Protein AF-A0A944G3S8-F1 (afdb_monomer)

Mean predicted aligned error: 9.96 Å

Radius of gyration: 27.99 Å; Cα contacts (8 Å, |Δi|>4): 50; chains: 1; bounding box: 45×20×80 Å

Foldseek 3Di:
DVVVVVVVVVVVVVVVVVVPDDDDDPDDPFDPDDFDKDKDWDDDPPDPDIDIDIWTAADDDDDPVVLVVPPNRTHD

Sequence (76 aa):
MKNRFEISGLVLLLSVLFCMTSCEVEFDPNEDWKSVTVIYGVLDQDSDTTFLRIQKGFLGSGNYIEFAKERDSIYY

Secondary structure (DSSP, 8-state):
-HHHHHHHHHHHHHHHHHTT--------SPPPP---EEEEE---TT-S---EEEEE----SS-HHHHTT-HHHH--

Solvent-accessible surface area (backbone atoms only — not comparable to full-atom values): 5096 Å² total; per-residue (Å²): 114,70,68,62,55,55,51,52,52,52,54,51,53,54,52,57,59,56,70,70,67,76,86,83,79,92,74,73,93,62,74,83,88,62,96,40,83,40,77,50,66,67,86,56,95,91,51,96,74,74,63,73,48,78,28,38,52,71,81,67,99,66,62,67,75,64,49,69,70,41,62,75,46,41,43,127

pLDDT: mean 86.05, std 7.63, range [56.84, 96.38]

Structure (mmCIF, N/CA/C/O backbone):
data_AF-A0A944G3S8-F1
#
_entry.id   AF-A0A944G3S8-F1
#
loop_
_atom_site.group_PDB
_atom_site.id
_atom_site.type_symbol
_atom_site.label_atom_id
_atom_site.label_alt_id
_atom_site.label_comp_id
_atom_site.label_asym_id
_atom_site.label_entity_id
_atom_site.label_seq_id
_atom_site.pdbx_PDB_ins_code
_atom_site.Cartn_x
_atom_site.Cartn_y
_atom_site.Cartn_z
_atom_site.occupancy
_atom_site.B_iso_or_equiv
_atom_site.auth_seq_id
_atom_site.auth_comp_id
_atom_site.auth_asym_id
_atom_site.auth_atom_id
_atom_site.pdbx_PDB_model_num
ATOM 1 N N . MET A 1 1 ? 12.085 -6.112 -65.070 1.00 56.84 1 MET A N 1
ATOM 2 C CA . MET A 1 1 ? 11.989 -7.115 -63.980 1.00 56.84 1 MET A CA 1
ATOM 3 C C . MET A 1 1 ? 12.993 -6.883 -62.846 1.00 56.84 1 MET A C 1
ATOM 5 O O . MET A 1 1 ? 12.560 -6.963 -61.708 1.00 56.84 1 MET A O 1
ATOM 9 N N . LYS A 1 2 ? 14.261 -6.511 -63.110 1.00 60.84 2 LYS A N 1
ATOM 10 C CA . LYS A 1 2 ? 15.283 -6.190 -62.080 1.00 60.84 2 LYS A CA 1
ATOM 11 C C . LYS A 1 2 ? 14.811 -5.239 -60.962 1.00 60.84 2 LYS A C 1
ATOM 13 O O . LYS A 1 2 ? 14.915 -5.589 -59.797 1.00 60.84 2 LYS A O 1
ATOM 18 N N . ASN A 1 3 ? 14.174 -4.113 -61.295 1.00 62.91 3 ASN A N 1
ATOM 19 C CA . ASN A 1 3 ? 13.759 -3.125 -60.283 1.00 62.91 3 ASN A CA 1
ATOM 20 C C . ASN A 1 3 ? 12.690 -3.637 -59.302 1.00 62.91 3 ASN A C 1
ATOM 22 O O . ASN A 1 3 ? 12.629 -3.159 -58.181 1.00 62.91 3 ASN A O 1
ATOM 26 N N . ARG A 1 4 ? 11.847 -4.607 -59.684 1.00 68.25 4 ARG A N 1
ATOM 27 C CA . ARG A 1 4 ? 10.826 -5.165 -58.775 1.00 68.25 4 ARG A CA 1
ATOM 28 C C . ARG A 1 4 ? 11.454 -6.079 -57.711 1.00 68.25 4 ARG A C 1
ATOM 30 O O . ARG A 1 4 ? 10.932 -6.145 -56.606 1.00 68.25 4 ARG A O 1
ATOM 37 N N . PHE A 1 5 ? 12.571 -6.737 -58.038 1.00 69.00 5 PHE A N 1
ATOM 38 C CA . PHE A 1 5 ? 13.313 -7.623 -57.133 1.00 69.00 5 PHE A CA 1
ATOM 39 C C . PHE A 1 5 ? 14.126 -6.821 -56.101 1.00 69.00 5 PHE A C 1
ATOM 41 O O . PHE A 1 5 ? 14.065 -7.114 -54.912 1.00 69.00 5 PHE A O 1
ATOM 48 N N . GLU A 1 6 ? 14.768 -5.731 -56.537 1.00 74.88 6 GLU A N 1
ATOM 49 C CA . GLU A 1 6 ? 15.481 -4.782 -55.662 1.00 74.88 6 GLU A CA 1
ATOM 50 C C . GLU A 1 6 ? 14.531 -4.073 -54.678 1.00 74.88 6 GLU A C 1
ATOM 52 O O . GLU A 1 6 ? 14.818 -3.971 -53.486 1.00 74.88 6 GLU A O 1
ATOM 57 N N . ILE A 1 7 ? 13.351 -3.641 -55.150 1.00 83.38 7 ILE A N 1
ATOM 58 C CA . ILE A 1 7 ? 12.323 -3.025 -54.292 1.00 83.38 7 ILE A CA 1
ATOM 59 C C . ILE A 1 7 ? 11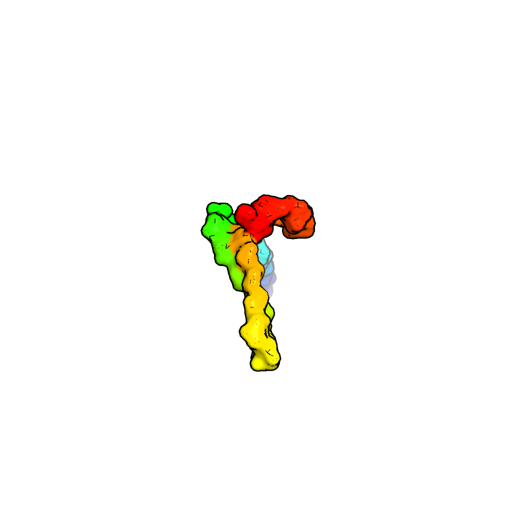.790 -4.039 -53.268 1.00 83.38 7 ILE A C 1
ATOM 61 O O . ILE A 1 7 ? 11.573 -3.680 -52.115 1.00 83.38 7 ILE A O 1
ATOM 65 N N . SER A 1 8 ? 11.619 -5.309 -53.654 1.00 85.81 8 SER A N 1
ATOM 66 C CA . SER A 1 8 ? 11.178 -6.363 -52.730 1.00 85.81 8 SER A CA 1
ATOM 67 C C . SER A 1 8 ? 12.194 -6.617 -51.611 1.00 85.81 8 SER A C 1
ATOM 69 O O . SER A 1 8 ? 11.792 -6.815 -50.467 1.00 85.81 8 SER A O 1
ATOM 71 N N . GLY A 1 9 ? 13.496 -6.584 -51.919 1.00 90.38 9 GLY A N 1
ATOM 72 C CA . GLY A 1 9 ? 14.557 -6.704 -50.914 1.00 90.38 9 GLY A CA 1
ATOM 73 C C . GLY A 1 9 ? 14.597 -5.513 -49.954 1.00 90.38 9 GLY A C 1
ATOM 74 O O . GLY A 1 9 ? 14.725 -5.696 -48.745 1.00 90.38 9 GLY A O 1
ATOM 75 N N . LEU A 1 10 ? 14.404 -4.297 -50.474 1.00 92.69 10 LEU A N 1
ATOM 76 C CA . LEU A 1 10 ? 14.359 -3.073 -49.672 1.00 92.69 10 LEU A CA 1
ATOM 77 C C . LEU A 1 10 ? 13.146 -3.031 -48.727 1.00 92.69 10 LEU A C 1
ATOM 79 O O . LEU A 1 10 ? 13.283 -2.638 -47.571 1.00 92.69 10 LEU A O 1
ATOM 83 N N . VAL A 1 11 ? 11.975 -3.488 -49.184 1.00 93.69 11 VAL A N 1
ATOM 84 C CA . VAL A 1 11 ? 10.769 -3.601 -48.343 1.00 93.69 11 VAL A CA 1
ATOM 85 C C . VAL A 1 11 ? 10.966 -4.627 -47.224 1.00 93.69 11 VAL A C 1
ATOM 87 O O . VAL A 1 11 ? 10.601 -4.356 -46.081 1.00 93.69 11 VAL A O 1
ATOM 90 N N . LEU A 1 12 ? 11.592 -5.773 -47.519 1.00 94.00 12 LEU A N 1
ATOM 91 C CA . LEU A 1 12 ? 11.903 -6.787 -46.508 1.00 94.00 12 LEU A CA 1
ATOM 92 C C . LEU A 1 12 ? 12.866 -6.234 -45.444 1.00 94.00 12 LEU A C 1
ATOM 94 O O . LEU A 1 12 ? 12.606 -6.370 -44.251 1.00 94.00 12 LEU A O 1
ATOM 98 N N . LEU A 1 13 ? 13.932 -5.548 -45.863 1.00 93.75 13 LEU A N 1
ATOM 99 C CA . LEU A 1 13 ? 14.903 -4.927 -44.958 1.00 93.75 13 LEU A CA 1
ATOM 100 C C . LEU A 1 13 ? 14.241 -3.895 -44.029 1.00 93.75 13 LEU A C 1
ATOM 102 O O . LEU A 1 13 ? 14.461 -3.919 -42.820 1.00 93.75 13 LEU A O 1
ATOM 106 N N . LEU A 1 14 ? 13.396 -3.021 -44.584 1.00 93.06 14 LEU A N 1
ATOM 107 C CA . LEU A 1 14 ? 12.656 -2.018 -43.814 1.00 93.06 14 LEU A CA 1
ATOM 108 C C . LEU A 1 14 ? 11.673 -2.654 -42.823 1.00 93.06 14 LEU A C 1
ATOM 110 O O . LEU A 1 14 ? 11.544 -2.162 -41.705 1.00 93.06 14 LEU A O 1
ATOM 114 N N . SER A 1 15 ? 11.024 -3.764 -43.193 1.00 90.88 15 SER A N 1
ATOM 115 C CA . SER A 1 15 ? 10.130 -4.489 -42.280 1.00 90.88 15 SER A CA 1
ATOM 116 C C . SER A 1 15 ? 10.875 -5.090 -41.083 1.00 90.88 15 SER A C 1
ATOM 118 O O . SER A 1 15 ? 10.414 -4.963 -39.953 1.00 90.88 15 SER A O 1
ATOM 120 N N . VAL A 1 16 ? 12.065 -5.661 -41.306 1.00 92.88 16 VAL A N 1
ATOM 121 C CA . VAL A 1 16 ? 12.895 -6.243 -40.239 1.00 92.88 16 VAL A CA 1
ATOM 122 C C . VAL A 1 16 ? 13.392 -5.162 -39.281 1.00 92.88 16 VAL A C 1
ATOM 124 O O . VAL A 1 16 ? 13.352 -5.356 -38.069 1.00 92.88 16 VAL A O 1
ATOM 127 N N . LEU A 1 1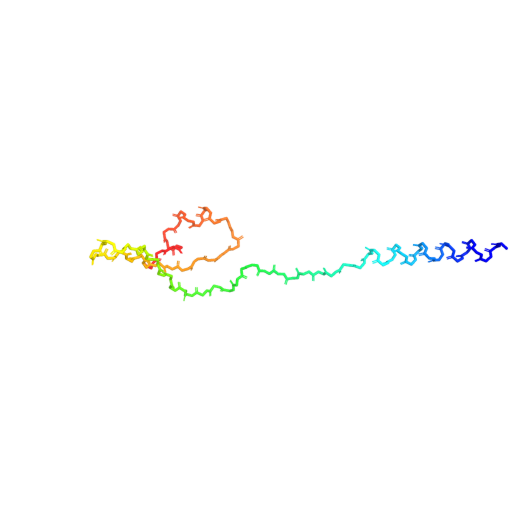7 ? 13.806 -4.006 -39.806 1.00 92.25 17 LEU A N 1
ATOM 128 C CA . LEU A 1 17 ? 14.233 -2.867 -38.988 1.00 92.25 17 LEU A CA 1
ATOM 129 C C . LEU A 1 17 ? 13.089 -2.310 -38.129 1.00 92.25 17 LEU A C 1
ATOM 131 O O . LEU A 1 17 ? 13.310 -1.967 -36.971 1.00 92.25 17 LEU A O 1
ATOM 135 N N . PHE A 1 18 ? 11.863 -2.275 -38.658 1.00 90.31 18 PHE A N 1
ATOM 136 C CA . PHE A 1 18 ? 10.686 -1.834 -37.906 1.00 90.31 18 PHE A CA 1
ATOM 137 C C . PHE A 1 18 ? 10.299 -2.817 -36.787 1.00 90.31 18 PHE A C 1
ATOM 139 O O . PHE A 1 18 ? 9.857 -2.401 -35.722 1.00 90.31 18 PHE A O 1
ATOM 146 N N . CYS A 1 19 ? 10.533 -4.121 -36.971 1.00 88.88 19 CYS A N 1
ATOM 147 C CA . CYS A 1 19 ? 10.308 -5.122 -35.922 1.00 88.88 19 CYS A CA 1
ATOM 148 C C . CYS A 1 19 ? 11.277 -5.013 -34.731 1.00 88.88 19 CYS A C 1
ATOM 150 O O . CYS A 1 19 ? 11.016 -5.626 -33.699 1.00 88.88 19 CYS A O 1
ATOM 152 N N . MET A 1 20 ? 12.378 -4.261 -34.850 1.00 86.00 20 MET A N 1
ATOM 153 C CA . MET A 1 20 ? 13.338 -4.070 -33.755 1.00 86.00 20 MET A CA 1
ATOM 154 C C . MET A 1 20 ? 13.023 -2.850 -32.878 1.00 86.00 20 MET A C 1
ATOM 156 O O . MET A 1 20 ? 13.737 -2.599 -31.911 1.00 86.00 20 MET A O 1
ATOM 160 N N . THR A 1 21 ? 11.966 -2.087 -33.182 1.00 86.94 21 THR A N 1
ATOM 161 C CA . THR A 1 21 ? 11.528 -0.975 -32.332 1.00 86.94 21 THR A CA 1
ATOM 162 C C . THR A 1 21 ? 10.508 -1.481 -31.312 1.00 86.94 21 THR A C 1
ATOM 164 O O . THR A 1 21 ? 9.376 -1.796 -31.679 1.00 86.94 21 THR A O 1
ATOM 167 N N . SER A 1 22 ? 10.882 -1.554 -30.034 1.00 84.62 22 SER A N 1
ATOM 168 C CA . SER A 1 22 ? 9.937 -1.760 -28.929 1.00 84.62 22 SER A CA 1
ATOM 169 C C . SER A 1 22 ? 9.840 -0.501 -28.079 1.00 84.62 22 SER A C 1
ATOM 171 O O . SER A 1 22 ? 10.846 0.157 -27.825 1.00 84.62 22 SER A O 1
ATOM 173 N N . CYS A 1 23 ? 8.635 -0.179 -27.617 1.00 81.50 23 CYS A N 1
ATOM 174 C CA . CYS A 1 23 ? 8.459 0.796 -26.548 1.00 81.50 23 CYS A CA 1
ATOM 175 C C . CYS A 1 23 ? 8.695 0.073 -25.216 1.00 81.50 23 CYS A C 1
ATOM 177 O O . CYS A 1 23 ? 8.021 -0.924 -24.946 1.00 81.50 23 CYS A O 1
ATOM 179 N N . GLU A 1 24 ? 9.658 0.531 -24.419 1.00 79.38 24 GLU A N 1
ATOM 180 C CA . GLU A 1 24 ? 9.814 0.061 -23.044 1.00 79.38 24 GLU A CA 1
ATOM 181 C C . GLU A 1 24 ? 8.754 0.745 -22.178 1.00 79.38 24 GLU A C 1
ATOM 183 O O . GLU A 1 24 ? 8.581 1.963 -22.229 1.00 79.38 24 GLU A O 1
ATOM 188 N N . VAL A 1 25 ? 7.992 -0.050 -21.430 1.00 80.25 25 VAL A N 1
ATOM 189 C CA . VAL A 1 25 ? 7.049 0.475 -20.444 1.00 80.25 25 VAL A CA 1
ATOM 190 C C . VAL A 1 25 ? 7.740 0.375 -19.095 1.00 80.25 25 VAL A C 1
ATOM 192 O O . VAL A 1 25 ? 7.755 -0.692 -18.485 1.00 80.25 25 VAL A O 1
ATOM 195 N N . GLU A 1 26 ? 8.322 1.482 -18.637 1.00 80.25 26 GLU A N 1
ATOM 196 C CA . GLU A 1 26 ? 8.761 1.601 -17.248 1.00 80.25 26 GLU A CA 1
ATOM 197 C C . GLU A 1 26 ? 7.512 1.717 -16.364 1.00 80.25 26 GLU A C 1
ATOM 199 O O . GLU A 1 26 ? 6.897 2.776 -16.244 1.00 80.25 26 GLU A O 1
ATOM 204 N N . PHE A 1 27 ? 7.088 0.591 -15.794 1.00 82.62 27 PHE A N 1
ATOM 205 C CA . PHE A 1 27 ? 6.009 0.532 -14.815 1.00 82.62 27 PHE A CA 1
ATOM 206 C C . PHE A 1 27 ? 6.513 -0.174 -13.562 1.00 82.62 27 PHE A C 1
ATOM 208 O O . PHE A 1 27 ? 6.756 -1.382 -13.586 1.00 82.62 27 PHE A O 1
ATOM 215 N N . ASP A 1 28 ? 6.644 0.577 -12.469 1.00 82.62 28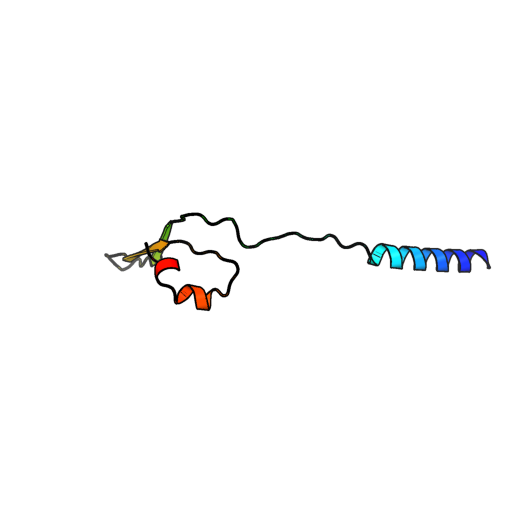 ASP A N 1
ATOM 216 C CA . ASP A 1 28 ? 6.825 -0.001 -11.142 1.00 82.62 28 ASP A CA 1
ATOM 217 C C . ASP A 1 28 ? 5.449 -0.122 -10.468 1.00 82.62 28 ASP A C 1
ATOM 219 O O . ASP A 1 28 ? 4.784 0.893 -10.242 1.00 82.62 28 ASP A O 1
ATOM 223 N N . PRO A 1 29 ? 4.976 -1.343 -10.159 1.00 79.88 29 PRO A N 1
ATOM 224 C CA . PRO A 1 29 ? 3.759 -1.517 -9.375 1.00 79.88 29 PRO A CA 1
ATOM 225 C C . PRO A 1 29 ? 3.915 -1.032 -7.927 1.00 79.88 29 PRO A C 1
ATOM 227 O O . PRO A 1 29 ? 2.909 -0.860 -7.238 1.00 79.88 29 PRO A O 1
ATOM 230 N N . ASN A 1 30 ? 5.149 -0.849 -7.451 1.00 83.44 30 ASN A N 1
ATOM 231 C CA . ASN A 1 30 ? 5.435 -0.341 -6.125 1.00 83.44 30 ASN A CA 1
ATOM 232 C C . ASN A 1 30 ? 5.686 1.165 -6.185 1.00 83.44 30 ASN A C 1
ATOM 234 O O . ASN A 1 30 ? 6.493 1.655 -6.966 1.00 83.44 30 ASN A O 1
ATOM 238 N N . GLU A 1 31 ? 4.994 1.902 -5.325 1.00 82.31 31 GLU A N 1
ATOM 239 C CA . GLU A 1 31 ? 5.305 3.301 -5.054 1.00 82.31 31 GLU A CA 1
ATOM 240 C C . GLU A 1 31 ? 6.249 3.402 -3.843 1.00 82.31 31 GLU A C 1
ATOM 242 O O . GLU A 1 31 ? 6.393 2.449 -3.068 1.00 82.31 31 GLU A O 1
ATOM 247 N N . ASP A 1 32 ? 6.853 4.576 -3.646 1.00 85.31 32 ASP A N 1
ATOM 248 C CA . ASP A 1 32 ? 7.577 4.911 -2.422 1.00 85.31 32 ASP A CA 1
ATOM 249 C C . ASP A 1 32 ? 6.743 4.608 -1.170 1.00 85.31 32 ASP A C 1
ATOM 251 O O . ASP A 1 32 ? 5.524 4.817 -1.129 1.00 85.31 32 ASP A O 1
ATOM 255 N N . TRP A 1 33 ? 7.420 4.151 -0.112 1.00 85.06 33 TRP A N 1
ATOM 256 C CA . TRP A 1 33 ? 6.753 3.790 1.133 1.00 85.06 33 TRP A CA 1
ATOM 257 C C . TRP A 1 33 ? 6.007 4.986 1.735 1.00 85.06 33 TRP A C 1
ATOM 259 O O . TRP A 1 33 ? 6.572 6.061 1.956 1.00 85.06 33 TRP A O 1
ATOM 269 N N . LYS A 1 34 ? 4.732 4.764 2.063 1.00 85.44 34 LYS A N 1
ATOM 270 C CA . LYS A 1 34 ? 3.853 5.743 2.707 1.00 85.44 34 LYS A CA 1
ATOM 271 C C . LYS A 1 34 ? 3.105 5.096 3.866 1.00 85.44 34 LYS A C 1
ATOM 273 O O . LYS A 1 34 ? 2.681 3.944 3.790 1.00 85.44 34 LYS A O 1
ATOM 278 N N . SER A 1 35 ? 2.891 5.863 4.934 1.00 88.12 35 SER A N 1
ATOM 279 C CA . SER A 1 35 ? 2.037 5.438 6.045 1.00 88.12 35 SER A CA 1
ATOM 280 C C . SER A 1 35 ? 0.570 5.588 5.646 1.00 88.12 35 SER A C 1
ATOM 282 O O . SER A 1 35 ? 0.010 6.682 5.700 1.00 88.12 35 SER A O 1
ATOM 284 N N . VAL A 1 36 ? -0.039 4.487 5.209 1.00 89.88 36 VAL A N 1
ATOM 285 C CA . VAL A 1 36 ? -1.446 4.439 4.798 1.00 89.88 36 VAL A CA 1
ATOM 286 C C . VAL A 1 36 ? -2.231 3.609 5.805 1.00 89.88 36 VAL A C 1
ATOM 288 O O . VAL A 1 36 ? -1.894 2.454 6.051 1.00 89.88 36 VAL A O 1
ATOM 291 N N . THR A 1 37 ? -3.287 4.181 6.378 1.00 91.88 37 THR A N 1
ATOM 292 C CA . THR A 1 37 ? -4.245 3.437 7.206 1.00 91.88 37 THR A CA 1
ATOM 293 C C . THR A 1 37 ? -5.281 2.771 6.313 1.00 91.88 37 THR A C 1
ATOM 295 O O . THR A 1 37 ? -5.886 3.420 5.463 1.00 91.88 37 THR A O 1
ATOM 298 N N . VAL A 1 38 ? -5.515 1.482 6.531 1.00 90.94 38 VAL A N 1
ATOM 299 C CA . VAL A 1 38 ? -6.521 0.684 5.831 1.00 90.94 38 VAL A CA 1
ATOM 300 C C . VAL A 1 38 ? -7.527 0.162 6.852 1.00 90.94 38 VAL A C 1
ATOM 302 O O . VAL A 1 38 ? -7.150 -0.420 7.871 1.00 90.94 38 VAL A O 1
ATOM 305 N N . ILE A 1 39 ? -8.815 0.380 6.583 1.00 92.62 39 ILE A N 1
ATOM 306 C CA . ILE A 1 39 ? -9.920 -0.054 7.442 1.00 92.62 39 ILE A CA 1
ATOM 307 C C . ILE A 1 39 ? -10.767 -1.054 6.662 1.00 92.62 39 ILE A C 1
ATOM 309 O O . ILE A 1 39 ? -11.323 -0.717 5.620 1.00 92.62 39 ILE A O 1
ATOM 313 N N . TYR A 1 40 ? -10.881 -2.273 7.184 1.00 91.06 40 TYR A N 1
ATOM 314 C CA . TYR A 1 40 ? -11.794 -3.291 6.671 1.00 91.06 40 TYR A CA 1
ATOM 315 C C . TYR A 1 40 ? -12.977 -3.441 7.622 1.00 91.06 40 TYR A C 1
ATOM 317 O O . TYR A 1 40 ? -12.789 -3.555 8.831 1.00 91.06 40 TYR A O 1
ATOM 325 N N . GLY A 1 41 ? -14.188 -3.480 7.080 1.00 92.31 41 GLY A N 1
ATOM 326 C CA . GLY A 1 41 ? -15.402 -3.784 7.828 1.00 92.31 41 GLY A CA 1
ATOM 327 C C . GLY A 1 41 ? -16.270 -4.730 7.018 1.00 92.31 41 GLY A C 1
ATOM 328 O O . GLY A 1 41 ? -16.459 -4.515 5.822 1.00 92.31 41 GLY A O 1
ATOM 329 N N . VAL A 1 42 ? -16.773 -5.782 7.659 1.00 90.75 42 VAL A N 1
ATOM 330 C CA . VAL A 1 42 ? -17.822 -6.621 7.073 1.00 90.75 42 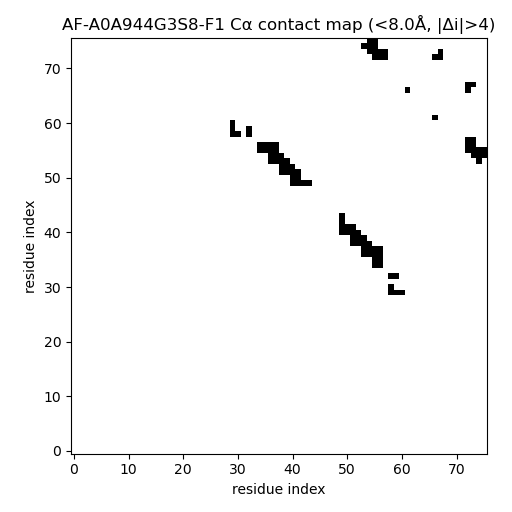VAL A CA 1
ATOM 331 C C . VAL A 1 42 ? -19.146 -6.072 7.577 1.00 90.75 42 VAL A C 1
ATOM 333 O O . VAL A 1 42 ? -19.377 -6.038 8.784 1.00 90.75 42 VAL A O 1
ATOM 336 N N . LEU A 1 43 ? -19.970 -5.591 6.650 1.00 91.75 43 LEU A N 1
ATOM 337 C CA . LEU A 1 43 ? -21.288 -5.052 6.957 1.00 91.75 43 LEU A CA 1
ATOM 338 C C . LEU A 1 43 ? -22.323 -6.165 6.810 1.00 91.75 43 LEU A C 1
ATOM 340 O O . LEU A 1 43 ? -22.428 -6.772 5.744 1.00 91.75 43 LEU A O 1
ATOM 344 N N . ASP A 1 44 ? -23.072 -6.403 7.880 1.00 92.75 44 ASP A N 1
ATOM 345 C CA . ASP A 1 44 ? -24.217 -7.306 7.916 1.00 92.75 44 ASP A CA 1
ATOM 346 C C . ASP A 1 44 ? -25.456 -6.489 8.287 1.00 92.75 44 ASP A C 1
ATOM 348 O O . ASP A 1 44 ? -25.460 -5.769 9.284 1.00 92.75 44 ASP A O 1
ATOM 352 N N . GLN A 1 45 ? -26.482 -6.572 7.447 1.00 93.31 45 GLN A N 1
ATOM 353 C CA . GLN A 1 45 ? -27.724 -5.815 7.588 1.00 93.31 45 GLN A CA 1
ATOM 354 C C . GLN A 1 45 ? -28.595 -6.303 8.753 1.00 93.31 45 GLN A C 1
ATOM 356 O O . GLN A 1 45 ? -29.417 -5.536 9.248 1.00 93.31 45 GLN A O 1
ATOM 361 N N . ASP A 1 46 ? -28.414 -7.557 9.179 1.00 96.38 46 ASP A N 1
ATOM 362 C CA . ASP A 1 46 ? -29.197 -8.176 10.251 1.00 96.38 46 ASP A CA 1
ATOM 363 C C . ASP A 1 46 ? -28.478 -8.094 11.614 1.00 96.38 46 ASP A C 1
ATOM 365 O O . ASP A 1 46 ? -29.043 -8.470 12.644 1.00 96.38 46 ASP A O 1
ATOM 369 N N . SER A 1 47 ? -27.240 -7.582 11.638 1.00 94.31 47 SER A N 1
ATOM 370 C CA . SER A 1 47 ? -26.426 -7.425 12.846 1.00 94.31 47 SER A CA 1
ATOM 371 C C . SER A 1 47 ? -26.537 -6.015 13.424 1.00 94.31 47 SER A C 1
ATOM 373 O O . SER A 1 47 ? -26.432 -5.016 12.713 1.00 94.31 47 SER A O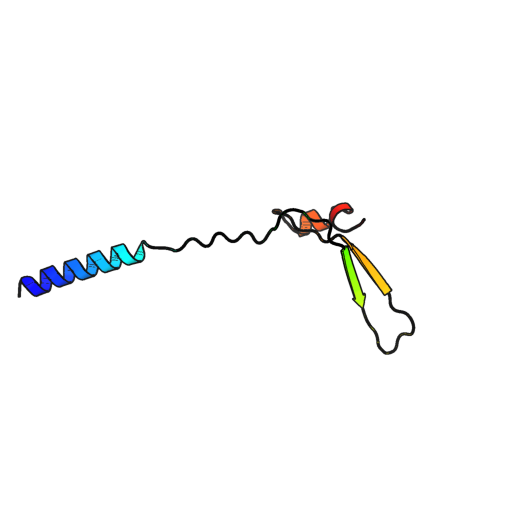 1
ATOM 375 N N . ASP A 1 48 ? -26.668 -5.919 14.747 1.00 94.44 48 ASP A N 1
ATOM 376 C CA . ASP A 1 48 ? -26.621 -4.645 15.473 1.00 94.44 48 ASP A CA 1
ATOM 377 C C . ASP A 1 48 ? -25.188 -4.111 15.654 1.00 94.44 48 ASP A C 1
ATOM 379 O O . ASP A 1 48 ? -24.980 -2.920 15.891 1.00 94.44 48 ASP A O 1
ATOM 383 N N . THR A 1 49 ? -24.193 -4.990 15.520 1.00 93.31 49 THR A N 1
ATOM 384 C CA . THR A 1 49 ? -22.789 -4.710 15.809 1.00 93.31 49 THR A CA 1
ATOM 385 C C . THR A 1 49 ? -21.935 -4.968 14.575 1.00 93.31 49 THR A C 1
ATOM 387 O O . THR A 1 49 ? -21.985 -6.038 13.967 1.00 93.31 49 THR A O 1
ATOM 390 N N . THR A 1 50 ? -21.102 -3.987 14.219 1.00 92.69 50 THR A N 1
ATOM 391 C CA . THR A 1 50 ? -20.132 -4.084 13.121 1.00 92.69 50 THR A CA 1
ATOM 392 C C . THR A 1 50 ? -18.714 -4.121 13.675 1.00 92.69 50 THR A C 1
ATOM 394 O O . THR A 1 50 ? -18.324 -3.268 14.472 1.00 92.69 50 THR A O 1
ATOM 397 N N . PHE A 1 51 ? -17.917 -5.077 13.205 1.00 92.50 51 PHE A N 1
ATOM 398 C CA . PHE A 1 51 ? -16.501 -5.168 13.544 1.00 92.50 51 PHE A CA 1
ATOM 399 C C . PHE A 1 51 ? -15.657 -4.500 12.464 1.00 92.50 51 PHE A C 1
ATOM 401 O O . PHE A 1 51 ? -15.785 -4.799 11.275 1.00 92.50 51 PHE A O 1
ATOM 408 N N . LEU A 1 52 ? -14.766 -3.610 12.899 1.00 92.50 52 LEU A N 1
ATOM 409 C CA . LEU A 1 52 ? -13.800 -2.939 12.040 1.00 92.50 52 LEU A CA 1
ATOM 410 C C . LEU A 1 52 ? -12.395 -3.430 12.378 1.00 92.50 52 LEU A C 1
ATOM 412 O O . LEU A 1 52 ? -12.005 -3.483 13.544 1.00 92.50 52 LEU A O 1
ATOM 416 N N . ARG A 1 53 ? -11.615 -3.753 11.350 1.00 90.94 53 ARG A N 1
ATOM 417 C CA . ARG A 1 53 ? -10.187 -4.044 11.454 1.00 90.94 53 ARG A CA 1
ATOM 418 C C . ARG A 1 53 ? -9.400 -2.868 10.899 1.00 90.94 53 ARG A C 1
ATOM 420 O O . ARG A 1 53 ? -9.467 -2.587 9.704 1.00 90.94 53 ARG A O 1
ATOM 427 N N . ILE A 1 54 ? -8.634 -2.223 11.771 1.00 91.00 54 ILE A N 1
ATOM 428 C CA . ILE A 1 54 ? -7.698 -1.156 11.411 1.00 91.00 54 ILE A CA 1
ATOM 429 C C . ILE A 1 54 ? -6.314 -1.777 11.237 1.00 91.00 54 ILE A C 1
ATOM 431 O O . ILE A 1 54 ? -5.871 -2.567 12.070 1.00 91.00 54 ILE A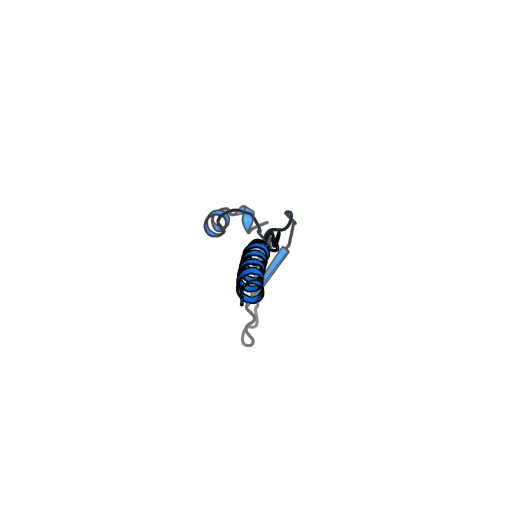 O 1
ATOM 435 N N . GLN A 1 55 ? -5.647 -1.439 10.143 1.00 91.38 55 GLN A N 1
ATOM 436 C CA . GLN A 1 55 ? -4.323 -1.946 9.809 1.00 91.38 55 GLN A CA 1
ATOM 437 C C . GLN A 1 55 ? -3.545 -0.939 8.964 1.00 91.38 55 GLN A C 1
ATOM 439 O O . GLN A 1 55 ? -4.103 0.020 8.433 1.00 91.38 55 GLN A O 1
ATOM 444 N N . LYS A 1 56 ? -2.244 -1.165 8.846 1.00 89.12 56 LYS A N 1
ATOM 445 C CA . LYS A 1 56 ? -1.357 -0.435 7.949 1.00 89.12 56 LYS A CA 1
ATOM 446 C C . LYS A 1 56 ? -1.412 -1.059 6.551 1.00 89.12 56 LYS A C 1
ATOM 448 O O . LYS A 1 56 ? -1.520 -2.276 6.396 1.00 89.12 56 LYS A O 1
ATOM 453 N N . GLY A 1 57 ? -1.370 -0.214 5.528 1.00 85.44 57 GLY A N 1
ATOM 454 C CA . GLY A 1 57 ? -1.155 -0.620 4.146 1.00 85.44 57 GLY A CA 1
ATOM 455 C C . GLY A 1 57 ? 0.305 -1.009 3.942 1.00 85.44 57 GLY A C 1
ATOM 456 O O . GLY A 1 57 ? 1.206 -0.263 4.324 1.00 85.44 57 GLY A O 1
ATOM 457 N N . PHE A 1 58 ? 0.534 -2.174 3.343 1.00 82.94 58 PHE A N 1
ATOM 458 C CA . PHE A 1 58 ? 1.869 -2.674 3.040 1.00 82.94 58 PHE A CA 1
ATOM 459 C C . PHE A 1 58 ? 2.056 -2.810 1.532 1.00 82.94 58 PHE A C 1
ATOM 461 O O . PHE A 1 58 ? 1.217 -3.403 0.853 1.00 82.94 58 PHE A O 1
ATOM 468 N N . LEU A 1 59 ? 3.178 -2.294 1.038 1.00 81.19 59 LEU A N 1
ATOM 469 C CA . LEU A 1 59 ? 3.631 -2.412 -0.342 1.00 81.19 59 LEU A CA 1
ATOM 470 C C . LEU A 1 59 ? 5.158 -2.560 -0.317 1.00 81.19 59 LEU A C 1
ATOM 472 O O . LEU A 1 59 ? 5.825 -1.894 0.477 1.00 81.19 59 LEU A O 1
ATOM 476 N N . GLY A 1 60 ? 5.714 -3.444 -1.141 1.00 80.12 60 GLY A N 1
ATOM 477 C CA . GLY A 1 60 ? 7.149 -3.705 -1.159 1.00 80.12 60 GLY A CA 1
ATOM 478 C C . GLY A 1 60 ? 7.547 -4.652 -2.285 1.00 80.12 60 GLY A C 1
ATOM 479 O O . GLY A 1 60 ? 6.741 -5.450 -2.751 1.00 80.12 60 GLY A O 1
ATOM 480 N N . SER A 1 61 ? 8.814 -4.594 -2.689 1.00 84.06 61 SER A N 1
ATOM 481 C CA . SER A 1 61 ? 9.345 -5.292 -3.871 1.00 84.06 61 SER A CA 1
ATOM 482 C C . SER A 1 61 ? 9.535 -6.811 -3.721 1.00 84.06 61 SER A C 1
ATOM 484 O O . SER A 1 61 ? 9.937 -7.479 -4.672 1.00 84.06 61 SER A O 1
ATOM 486 N N . GLY A 1 62 ? 9.277 -7.375 -2.540 1.00 84.12 62 GLY A N 1
ATOM 487 C CA . GLY A 1 62 ? 9.432 -8.807 -2.254 1.00 84.12 62 GLY A CA 1
ATOM 488 C C . GLY A 1 62 ? 8.131 -9.618 -2.302 1.00 84.12 62 GLY A C 1
ATOM 489 O O . GLY A 1 62 ? 7.078 -9.160 -2.739 1.00 84.12 62 GLY A O 1
ATOM 490 N N . ASN A 1 63 ? 8.201 -10.864 -1.829 1.00 85.56 63 ASN A N 1
ATOM 491 C CA . ASN A 1 63 ? 7.060 -11.776 -1.820 1.00 85.56 63 ASN A CA 1
ATOM 492 C C . ASN A 1 63 ? 6.043 -11.394 -0.726 1.00 85.56 63 ASN A C 1
ATOM 494 O O . ASN A 1 63 ? 6.360 -11.413 0.464 1.00 85.56 63 ASN A O 1
ATOM 498 N N . TYR A 1 64 ? 4.798 -11.128 -1.127 1.00 82.25 64 TYR A N 1
ATOM 499 C CA . TYR A 1 64 ? 3.712 -10.741 -0.222 1.00 82.25 64 TYR A CA 1
ATOM 500 C C . TYR A 1 64 ? 3.394 -11.787 0.862 1.00 82.25 64 TYR A C 1
ATOM 502 O O . TYR A 1 64 ? 2.995 -11.409 1.961 1.00 82.25 64 TYR A O 1
ATOM 510 N N . ILE A 1 65 ? 3.600 -13.084 0.602 1.00 87.38 65 ILE A N 1
ATOM 511 C CA . ILE A 1 65 ? 3.414 -14.153 1.599 1.00 87.38 65 ILE A CA 1
ATOM 512 C C . ILE A 1 65 ? 4.470 -14.062 2.702 1.00 87.38 65 ILE A C 1
ATOM 514 O O . ILE A 1 65 ? 4.159 -14.316 3.862 1.00 87.38 65 ILE A O 1
ATOM 518 N N . GLU A 1 66 ? 5.708 -13.700 2.361 1.00 88.81 66 GLU A N 1
ATOM 519 C CA . GLU A 1 66 ? 6.774 -13.544 3.355 1.00 88.81 66 GLU A CA 1
ATOM 520 C C . GLU A 1 66 ? 6.526 -12.307 4.217 1.00 88.81 66 GLU A C 1
ATOM 522 O O . GLU A 1 66 ? 6.575 -12.387 5.440 1.00 88.81 66 GLU A O 1
ATOM 527 N N . PHE A 1 67 ? 6.130 -11.191 3.605 1.0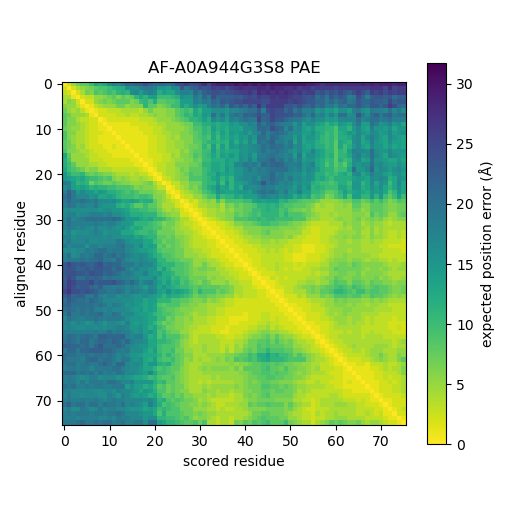0 83.69 67 PHE A N 1
ATOM 528 C CA . PHE A 1 67 ? 5.795 -9.978 4.349 1.00 83.69 67 PHE A CA 1
ATOM 529 C C . PHE A 1 67 ? 4.568 -10.129 5.247 1.00 83.69 67 PHE A C 1
ATOM 531 O O . PHE A 1 67 ? 4.528 -9.542 6.325 1.00 83.69 67 PHE A O 1
ATOM 538 N N . ALA A 1 68 ? 3.594 -10.953 4.851 1.00 83.88 68 ALA A N 1
ATOM 539 C CA . ALA A 1 68 ? 2.421 -11.240 5.668 1.00 83.88 68 ALA A CA 1
ATOM 540 C C . ALA A 1 68 ? 2.753 -11.959 6.992 1.00 83.88 68 ALA A C 1
ATOM 542 O O . ALA A 1 68 ? 1.938 -11.937 7.915 1.00 83.88 68 ALA A O 1
ATOM 543 N N . LYS A 1 69 ? 3.930 -12.595 7.101 1.00 88.50 69 LYS A N 1
ATOM 544 C CA . LYS A 1 69 ? 4.402 -13.217 8.351 1.00 88.50 69 LYS A CA 1
ATOM 545 C C . LYS A 1 69 ? 4.932 -12.185 9.345 1.00 88.50 69 LYS A C 1
ATOM 547 O O . LYS A 1 69 ? 4.887 -12.424 10.552 1.00 88.50 69 LYS A O 1
ATOM 552 N N . GLU A 1 70 ? 5.396 -11.040 8.855 1.00 88.81 70 GLU A N 1
ATOM 553 C CA . GLU A 1 70 ? 5.929 -9.963 9.679 1.00 88.81 70 GLU A CA 1
ATOM 554 C C . GLU A 1 70 ? 4.788 -9.107 10.229 1.00 88.81 70 GLU A C 1
ATOM 556 O O . GLU A 1 70 ? 4.093 -8.405 9.493 1.00 88.81 70 GLU A O 1
ATOM 561 N N . ARG A 1 71 ? 4.580 -9.152 11.550 1.00 87.69 71 ARG A N 1
ATOM 562 C CA . ARG A 1 71 ? 3.455 -8.454 12.200 1.00 87.69 71 ARG A CA 1
ATOM 563 C C . ARG A 1 71 ? 3.462 -6.944 11.940 1.00 87.69 71 ARG A C 1
ATOM 565 O O . ARG A 1 71 ? 2.402 -6.378 11.688 1.00 87.69 71 ARG A O 1
ATOM 572 N N . ASP A 1 72 ? 4.633 -6.318 11.948 1.00 86.88 72 ASP A N 1
ATOM 573 C CA . ASP A 1 72 ? 4.791 -4.869 11.734 1.00 86.88 72 ASP A CA 1
ATOM 574 C C . ASP A 1 72 ? 4.416 -4.411 10.307 1.00 86.88 72 ASP A C 1
ATOM 576 O O . ASP A 1 72 ? 4.141 -3.237 10.050 1.00 86.88 72 ASP A O 1
ATOM 580 N N . SER A 1 73 ? 4.337 -5.346 9.355 1.00 84.31 73 SER A N 1
ATOM 581 C CA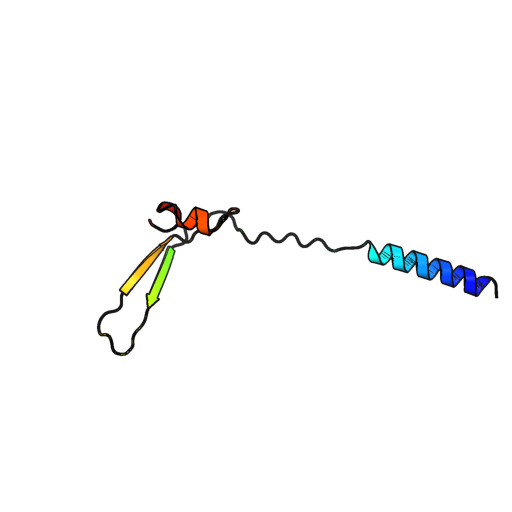 . SER A 1 73 ? 3.878 -5.044 7.998 1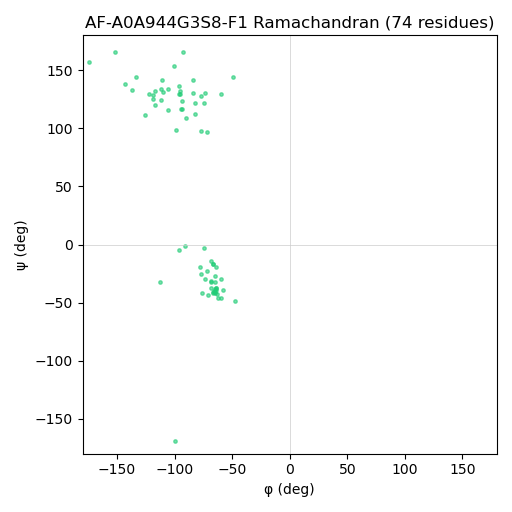.00 84.31 73 SER A CA 1
ATOM 582 C C . SER A 1 73 ? 2.390 -4.696 7.970 1.00 84.31 73 SER A C 1
ATOM 584 O O . SER A 1 73 ? 1.964 -3.895 7.147 1.00 84.31 73 SER A O 1
ATOM 586 N N . ILE A 1 74 ? 1.587 -5.280 8.864 1.00 84.25 74 ILE A N 1
ATOM 587 C CA . ILE A 1 74 ? 0.119 -5.196 8.819 1.00 84.25 74 ILE A CA 1
ATOM 588 C C . ILE A 1 74 ? -0.432 -4.383 9.995 1.00 84.25 74 ILE A C 1
ATOM 590 O O . ILE A 1 74 ? -1.463 -3.727 9.860 1.00 84.25 74 ILE A O 1
ATOM 594 N N . TYR A 1 75 ? 0.216 -4.421 11.155 1.00 84.88 75 TYR A N 1
ATOM 595 C CA . TYR A 1 75 ? -0.271 -3.764 12.368 1.00 84.88 75 TYR A CA 1
ATOM 596 C C . TYR A 1 75 ? 0.446 -2.433 12.627 1.00 84.88 75 TYR A C 1
ATOM 598 O O . TYR A 1 75 ? 1.564 -2.222 12.163 1.00 84.88 75 TYR A O 1
ATOM 606 N N . TYR A 1 76 ? -0.247 -1.535 13.331 1.00 80.94 76 TYR A N 1
ATOM 607 C CA . TYR A 1 76 ? 0.352 -0.361 13.972 1.00 80.94 76 TYR A CA 1
ATOM 608 C C . TYR A 1 76 ? 0.940 -0.730 15.332 1.00 80.94 76 TYR A C 1
ATOM 610 O O . TYR A 1 76 ? 0.424 -1.701 15.939 1.00 80.94 76 TYR A O 1
#